Protein AF-A0A3R9V402-F1 (afdb_monomer)

Radius of gyration: 30.88 Å; Cα contacts (8 Å, |Δi|>4): 65; chains: 1; bounding box: 54×24×88 Å

Secondary structure (DSSP, 8-state):
-----HHHHHHHHHHHHHHHHHTT-SSHHHHHHHHHHHHHHHHHHHHHHHHHHHHHHHHHHHHHHHHHHHHHHHHHHHHHHHHHHHHHHHTT-HHHHHHHHHHHHHHHHHHHHHHHH-

Mean predicted aligned error: 9.13 Å

pLDDT: mean 87.05, std 14.96, range [40.81, 98.56]

Foldseek 3Di:
DPPQPPVNVVVVVVVVVLVVVCVVDPDSVVVVVVVVVVVVVVVVVVVVVVVVVVVVVVVLVVLLVVLQVLLVVLQVLLVVLQVVLVVCVVVVNNVSSVVSNVSSVVSNVRSVVSVVSD

Solvent-accessible surface area (backbone atoms only — not comparable to full-atom values): 6096 Å² total; per-residue (Å²): 134,81,84,72,47,73,65,58,51,53,55,53,57,47,55,64,51,47,58,65,49,45,81,71,42,94,54,46,66,64,49,50,56,48,50,53,52,53,50,52,52,54,48,51,56,50,51,51,55,49,51,53,51,52,52,53,48,54,50,52,54,48,52,29,52,51,21,51,51,47,17,52,51,24,43,50,51,14,52,52,28,39,54,49,15,54,52,30,42,76,68,68,38,51,73,62,13,54,52,26,42,52,50,15,52,53,24,43,54,49,14,58,47,24,63,70,71,73

Sequence (118 aa):
MSKQTVLGRVTQLAKANINALLDQAEDPQKMLDQLIRDYANNIADAEEAVAATIGNLRLMEQDHQEDVEAAKEWGGKALAASRKADGLRSGGQTAEADRFDNLAKVALGRQLQSEKEA

Nearest PDB structures (foldseek):
  9eon-assembly1_A  TM=4.200E-01  e=2.345E-02  Synechocystis sp. PCC 6803
  9eom-assembly1_A-2  TM=4.246E-01  e=5.109E-02  Synechocystis sp. PCC 6803
  9eom-assembly1_A-4  TM=4.246E-01  e=5.109E-02  Synechocystis sp. PCC 6803
  9eom-assembly1_A-6  TM=4.246E-01  e=5.109E-02  Synechocystis sp. PCC 6803
  9eom-assembly1_A-8  TM=4.246E-01  e=5.109E-02  Synechocystis sp. PCC 6803

Structure (mmCIF, N/CA/C/O backbone):
data_AF-A0A3R9V402-F1
#
_entry.id   AF-A0A3R9V402-F1
#
loop_
_atom_site.group_PDB
_atom_site.id
_atom_site.type_symbol
_atom_site.label_atom_id
_atom_site.label_alt_id
_atom_site.label_comp_id
_atom_site.label_asym_id
_atom_site.label_entity_id
_atom_site.label_seq_id
_atom_site.pdbx_PDB_ins_code
_atom_site.Cartn_x
_atom_site.Cartn_y
_atom_site.Cartn_z
_atom_site.occupancy
_atom_site.B_iso_or_equiv
_atom_site.auth_seq_id
_atom_site.auth_comp_id
_atom_site.auth_asym_id
_atom_site.auth_atom_id
_atom_site.pdbx_PDB_model_num
ATOM 1 N N . MET A 1 1 ? -29.035 -17.386 12.328 1.00 40.81 1 MET A N 1
ATOM 2 C CA . MET A 1 1 ? -27.851 -17.164 13.187 1.00 40.81 1 MET A CA 1
ATOM 3 C C . MET A 1 1 ? -27.320 -15.765 12.906 1.00 40.81 1 MET A C 1
ATOM 5 O O . MET A 1 1 ? -26.547 -15.586 11.973 1.00 40.81 1 MET A O 1
ATOM 9 N N . SER A 1 2 ? -27.830 -14.748 13.605 1.00 44.06 2 SER A N 1
ATOM 10 C CA . SER A 1 2 ? -27.383 -13.361 13.425 1.00 44.06 2 SER A CA 1
ATOM 11 C C . SER A 1 2 ? -25.908 -13.254 13.804 1.00 44.06 2 SER A C 1
ATOM 13 O O . SER A 1 2 ? -25.534 -13.655 14.906 1.00 44.06 2 SER A O 1
ATOM 15 N N . LYS A 1 3 ? -25.067 -12.744 12.897 1.00 43.94 3 LYS A N 1
ATOM 16 C CA . LYS A 1 3 ? -23.656 -12.458 13.179 1.00 43.94 3 LYS A CA 1
ATOM 17 C C . LYS A 1 3 ? -23.600 -11.388 14.267 1.00 43.94 3 LYS A C 1
ATOM 19 O O . LYS A 1 3 ? -23.783 -10.207 13.998 1.00 43.94 3 LYS A O 1
ATOM 24 N N . GLN A 1 4 ? -23.431 -11.826 15.505 1.00 48.94 4 GLN A N 1
ATOM 25 C CA . GLN A 1 4 ? -23.337 -10.945 16.653 1.00 48.94 4 GLN A CA 1
ATOM 26 C C . GLN A 1 4 ? -22.020 -10.175 16.545 1.00 48.94 4 GLN A C 1
ATOM 28 O O . GLN A 1 4 ? -20.942 -10.776 16.508 1.00 48.94 4 GLN A O 1
ATOM 33 N N . THR A 1 5 ? -22.117 -8.854 16.416 1.00 66.56 5 THR A N 1
ATOM 34 C CA . THR A 1 5 ? -20.958 -7.961 16.346 1.00 66.56 5 THR A CA 1
ATOM 35 C C . THR A 1 5 ? -20.119 -8.101 17.620 1.00 66.56 5 THR A C 1
ATOM 37 O O . THR A 1 5 ? -20.621 -8.527 18.664 1.00 66.56 5 THR A O 1
ATOM 40 N N . VAL A 1 6 ? -18.826 -7.767 17.554 1.00 60.06 6 VAL A N 1
ATOM 41 C CA . VAL A 1 6 ? -17.935 -7.789 18.732 1.00 60.06 6 VAL A CA 1
ATOM 42 C C . VAL A 1 6 ? -18.541 -6.956 19.867 1.00 60.06 6 VAL A C 1
ATOM 44 O O . VAL A 1 6 ? -18.641 -7.447 20.988 1.00 60.06 6 VAL A O 1
ATOM 47 N N . LEU A 1 7 ? -19.085 -5.785 19.524 1.00 61.28 7 LEU A N 1
ATOM 48 C CA . LEU A 1 7 ? -19.904 -4.941 20.396 1.00 61.28 7 LEU A CA 1
ATOM 49 C C . LEU A 1 7 ? -21.056 -5.721 21.044 1.00 61.28 7 LEU A C 1
ATOM 51 O O . LEU A 1 7 ? -21.139 -5.787 22.265 1.00 61.28 7 LEU A O 1
ATOM 55 N N . GLY A 1 8 ? -21.879 -6.417 20.253 1.00 64.56 8 GLY A N 1
ATOM 56 C CA . GLY A 1 8 ? -23.010 -7.193 20.765 1.00 64.56 8 GLY A CA 1
ATOM 57 C C . GLY A 1 8 ? -22.629 -8.334 21.716 1.00 64.56 8 GLY A C 1
ATOM 58 O O . GLY A 1 8 ? -23.434 -8.702 22.571 1.00 64.56 8 GLY A O 1
ATOM 59 N N . ARG A 1 9 ? -21.423 -8.906 21.601 1.00 63.34 9 ARG A N 1
ATOM 60 C CA . ARG A 1 9 ? -20.923 -9.919 22.551 1.00 63.34 9 ARG A CA 1
ATOM 61 C C . ARG A 1 9 ? -20.402 -9.289 23.840 1.00 63.34 9 ARG A C 1
ATOM 63 O O . ARG A 1 9 ? -20.690 -9.809 24.915 1.00 63.34 9 ARG A O 1
ATOM 70 N N . VAL A 1 10 ? -19.707 -8.155 23.744 1.00 61.09 10 VAL A N 1
ATOM 71 C CA . VAL A 1 10 ? -19.243 -7.385 24.911 1.00 61.09 10 VAL A CA 1
ATOM 72 C C . VAL A 1 10 ? -20.434 -6.911 25.748 1.00 61.09 10 VAL A C 1
ATOM 74 O O . VAL A 1 10 ? -20.448 -7.113 26.959 1.00 61.09 10 VAL A O 1
ATOM 77 N N . THR A 1 11 ? -21.491 -6.396 25.114 1.00 64.94 11 THR A N 1
ATOM 78 C CA . THR A 1 11 ? -22.711 -5.958 25.813 1.00 64.94 11 THR A CA 1
ATOM 79 C C . THR A 1 11 ? -23.454 -7.114 26.496 1.00 64.94 11 THR A C 1
ATOM 81 O O . THR A 1 11 ? -24.045 -6.935 27.561 1.00 64.94 11 THR A O 1
ATOM 84 N N . GLN A 1 12 ? -23.435 -8.318 25.914 1.00 64.50 12 GLN A N 1
ATOM 85 C CA . GLN A 1 12 ? -24.096 -9.482 26.511 1.00 64.50 12 GLN A CA 1
ATOM 86 C C . GLN A 1 12 ? -23.323 -10.038 27.717 1.00 64.50 12 GLN A C 1
ATOM 88 O O . GLN A 1 12 ? -23.945 -10.400 28.715 1.00 64.50 12 GLN A O 1
ATOM 93 N N . LEU A 1 13 ? -21.986 -10.049 27.655 1.00 60.69 13 LEU A N 1
ATOM 94 C CA . LEU A 1 13 ? -21.130 -10.401 28.793 1.00 60.69 13 LEU A CA 1
ATOM 95 C C . LEU A 1 13 ? -21.251 -9.372 29.928 1.00 60.69 13 LEU A C 1
ATOM 9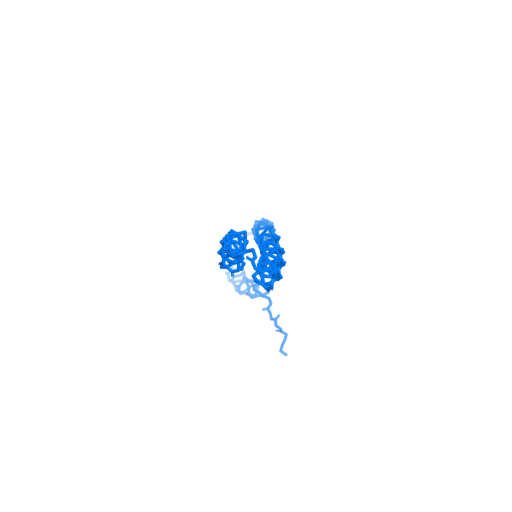7 O O . LEU A 1 13 ? -21.349 -9.754 31.092 1.00 60.69 13 LEU A O 1
ATOM 101 N N . ALA A 1 14 ? -21.338 -8.082 29.589 1.00 64.75 14 ALA A N 1
ATOM 102 C CA . ALA A 1 14 ? -21.599 -7.009 30.546 1.00 64.75 14 ALA A CA 1
ATOM 103 C C . ALA A 1 14 ? -22.910 -7.231 31.319 1.00 64.75 14 ALA A C 1
ATOM 105 O O . ALA A 1 14 ? -22.909 -7.215 32.546 1.00 64.75 14 ALA A O 1
ATOM 106 N N . LYS A 1 15 ? -24.020 -7.530 30.626 1.00 64.25 15 LYS A N 1
ATOM 107 C CA . LYS A 1 15 ? -25.329 -7.780 31.262 1.00 64.25 15 LYS A CA 1
ATOM 108 C C . LYS A 1 15 ? -25.315 -8.898 32.310 1.00 64.25 15 LYS A C 1
ATOM 110 O O . LYS A 1 15 ? -25.977 -8.762 33.334 1.00 64.25 15 LYS A O 1
ATOM 115 N N . ALA A 1 16 ? -24.589 -9.989 32.062 1.00 61.91 16 ALA A N 1
ATOM 116 C CA . ALA A 1 16 ? -24.518 -11.110 33.001 1.00 61.91 16 ALA A CA 1
ATOM 117 C C . ALA A 1 16 ? -23.805 -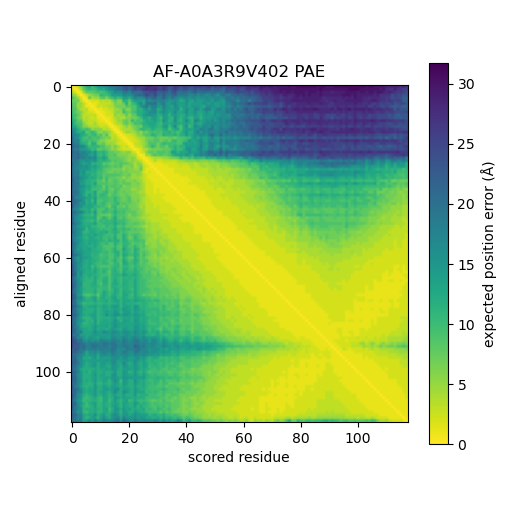10.727 34.313 1.00 61.91 16 ALA A C 1
ATOM 119 O O . ALA A 1 16 ? -24.245 -11.136 35.384 1.00 61.91 16 ALA A O 1
ATOM 120 N N . ASN A 1 17 ? -22.766 -9.886 34.237 1.00 63.53 17 ASN A N 1
ATOM 121 C CA . ASN A 1 17 ? -22.063 -9.368 35.415 1.00 63.53 17 ASN A CA 1
ATOM 122 C C . ASN A 1 17 ? -22.844 -8.263 36.143 1.00 63.53 17 ASN A C 1
ATOM 124 O O . ASN A 1 17 ? -22.757 -8.165 37.364 1.00 63.53 17 ASN A O 1
ATOM 128 N N . ILE A 1 18 ? -23.634 -7.456 35.424 1.00 64.06 18 ILE A N 1
ATOM 129 C CA . ILE A 1 18 ? -24.432 -6.371 36.020 1.00 64.06 18 ILE A CA 1
ATOM 130 C C . ILE A 1 18 ? -25.455 -6.911 37.019 1.00 64.06 18 ILE A C 1
ATOM 132 O O . ILE A 1 18 ? -25.606 -6.320 38.081 1.00 64.06 18 ILE A O 1
ATOM 136 N N . ASN A 1 19 ? -26.111 -8.040 36.732 1.00 65.50 19 ASN A N 1
ATOM 137 C CA . ASN A 1 19 ? -27.088 -8.627 37.658 1.00 65.50 19 ASN A CA 1
ATOM 138 C C . ASN A 1 19 ? -26.447 -9.039 38.996 1.00 65.50 19 ASN A C 1
ATOM 140 O O . ASN A 1 19 ? -26.997 -8.738 40.046 1.00 65.50 19 ASN A O 1
ATOM 144 N N . ALA A 1 20 ? -25.254 -9.645 38.966 1.00 68.38 20 ALA A N 1
ATOM 145 C CA . ALA A 1 20 ? -24.532 -10.038 40.180 1.00 68.38 20 ALA A CA 1
ATOM 146 C C . ALA A 1 20 ? -24.005 -8.833 40.984 1.00 68.38 20 ALA A C 1
ATOM 148 O O . ALA A 1 20 ? -23.918 -8.898 42.208 1.00 68.38 20 ALA A O 1
ATOM 149 N N . LEU A 1 21 ? -23.663 -7.731 40.304 1.00 63.56 21 LEU A N 1
ATOM 150 C CA . LEU A 1 21 ? -23.274 -6.470 40.943 1.00 63.56 21 LEU A CA 1
ATOM 151 C C . LEU A 1 21 ? -24.481 -5.709 41.514 1.00 63.56 21 LEU A C 1
ATOM 153 O O . LEU A 1 21 ? -24.339 -5.028 42.527 1.00 63.56 21 LEU A O 1
ATOM 157 N N . LEU A 1 22 ? -25.661 -5.830 40.894 1.00 63.41 22 LEU A N 1
ATOM 158 C CA . LEU A 1 22 ? -26.901 -5.195 41.352 1.00 63.41 22 LEU A CA 1
ATOM 159 C C . LEU A 1 22 ? -27.326 -5.712 42.732 1.00 63.41 22 LEU A C 1
ATOM 161 O O . LEU A 1 22 ? -27.721 -4.920 43.580 1.00 63.41 22 LEU A O 1
ATOM 165 N N . ASP A 1 23 ? -27.187 -7.021 42.958 1.00 66.19 23 ASP A N 1
ATOM 166 C CA . ASP A 1 23 ? -27.553 -7.686 44.215 1.00 66.19 23 ASP A CA 1
ATOM 167 C C . ASP A 1 23 ? -26.669 -7.262 45.410 1.00 66.19 23 ASP A C 1
ATOM 169 O O . ASP A 1 23 ? -27.035 -7.491 46.562 1.00 66.19 23 ASP A O 1
ATOM 173 N N . GLN A 1 24 ? -25.508 -6.643 45.153 1.00 66.69 24 GLN A N 1
ATOM 174 C CA . GLN A 1 24 ? -24.548 -6.179 46.169 1.00 66.69 24 GLN A CA 1
ATOM 175 C C . GLN A 1 24 ? -24.451 -4.649 46.282 1.00 66.69 24 GLN A C 1
ATOM 177 O O . GLN A 1 24 ? -23.754 -4.148 47.167 1.00 66.69 24 GLN A O 1
ATOM 182 N N . ALA A 1 25 ? -25.109 -3.895 45.399 1.00 69.19 25 ALA A N 1
ATOM 183 C CA . ALA A 1 25 ? -25.014 -2.441 45.366 1.00 69.19 25 ALA A CA 1
ATOM 184 C C . ALA A 1 25 ? -25.996 -1.781 46.348 1.00 69.19 25 ALA A C 1
ATOM 186 O O . ALA A 1 25 ? -27.187 -2.077 46.349 1.00 69.19 25 ALA A O 1
ATOM 187 N N . GLU A 1 26 ? -25.502 -0.828 47.141 1.00 75.38 26 GLU A N 1
ATOM 188 C CA . GLU A 1 26 ? -26.309 -0.065 48.109 1.00 75.38 26 GLU A CA 1
ATOM 189 C C . GLU A 1 26 ? -27.276 0.927 47.425 1.00 75.38 26 GLU A C 1
ATOM 191 O O . GLU A 1 26 ? -28.375 1.165 47.918 1.00 75.38 26 GLU A O 1
ATOM 196 N N . ASP A 1 27 ? -26.902 1.447 46.247 1.00 84.31 27 ASP A N 1
ATOM 197 C CA . ASP A 1 27 ? -27.772 2.225 45.351 1.00 84.31 27 ASP A CA 1
ATOM 198 C C . ASP A 1 27 ? -27.605 1.734 43.894 1.00 84.31 27 ASP A C 1
ATOM 200 O O . ASP A 1 27 ? -26.694 2.169 43.173 1.00 84.31 27 ASP A O 1
ATOM 204 N N . PRO A 1 28 ? -28.459 0.800 43.440 1.00 80.38 28 PRO A N 1
ATOM 205 C CA . PRO A 1 28 ? -28.334 0.190 42.122 1.00 80.38 28 PRO A CA 1
ATOM 206 C C . PRO A 1 28 ? -28.647 1.158 40.974 1.00 80.38 28 PRO A C 1
ATOM 208 O O . PRO A 1 28 ? -28.100 0.988 39.885 1.00 80.38 28 PRO A O 1
ATOM 211 N N . GLN A 1 29 ? -29.473 2.190 41.187 1.00 82.06 29 GLN A N 1
ATOM 212 C CA . GLN A 1 29 ? -29.771 3.174 40.138 1.00 82.06 29 GLN A CA 1
ATOM 213 C C . GLN A 1 29 ? -28.537 4.019 39.833 1.00 82.06 29 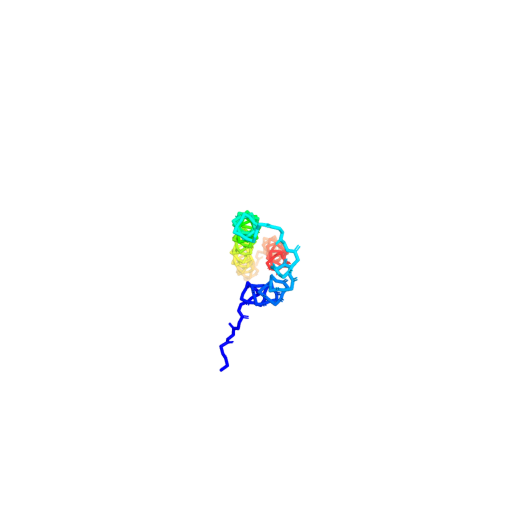GLN A C 1
ATOM 215 O O . GLN A 1 29 ? -28.130 4.130 38.677 1.00 82.06 29 GLN A O 1
ATOM 220 N N . LYS A 1 30 ? -27.878 4.537 40.874 1.00 83.75 30 LYS A N 1
ATOM 221 C CA . LYS A 1 30 ? -26.652 5.325 40.717 1.00 83.75 30 LYS A CA 1
ATOM 222 C C . LYS A 1 30 ? -25.520 4.518 40.077 1.00 83.75 30 LYS A C 1
ATOM 224 O O . LYS A 1 30 ? -24.750 5.057 39.280 1.00 83.75 30 LYS A O 1
ATOM 229 N N . MET A 1 31 ? -25.423 3.233 40.415 1.00 82.44 31 MET A N 1
ATOM 230 C CA . MET A 1 31 ? -24.448 2.315 39.827 1.00 82.44 31 MET A CA 1
ATOM 231 C C . MET A 1 31 ? -24.717 2.089 38.331 1.00 82.44 31 MET A C 1
ATOM 233 O O . MET A 1 31 ? -23.799 2.224 37.523 1.00 82.44 31 MET A O 1
ATOM 237 N N . LEU A 1 32 ? -25.973 1.840 37.937 1.00 81.62 32 LEU A N 1
ATOM 238 C CA . LEU A 1 32 ? -26.356 1.707 36.527 1.00 81.62 32 LEU A CA 1
ATOM 239 C C . LEU A 1 32 ? -26.099 2.990 35.731 1.00 81.62 32 LEU A C 1
ATOM 241 O O . LEU A 1 32 ? -25.563 2.917 34.627 1.00 81.62 32 LEU A O 1
ATOM 245 N N . ASP A 1 33 ? -26.413 4.156 36.295 1.00 85.25 33 ASP A N 1
ATOM 246 C CA . ASP A 1 33 ? -26.118 5.443 35.661 1.00 85.25 33 ASP A CA 1
ATOM 247 C C . ASP A 1 33 ? -24.614 5.627 35.426 1.00 85.25 33 ASP A C 1
ATOM 249 O O . ASP A 1 33 ? -24.205 6.172 34.398 1.00 85.25 33 ASP A O 1
ATOM 253 N N . GLN A 1 34 ? -23.777 5.168 36.364 1.00 82.25 34 GLN A N 1
ATOM 254 C CA . GLN A 1 34 ? -22.328 5.209 36.194 1.00 82.25 34 GLN A CA 1
ATOM 255 C C . GLN A 1 34 ? -21.857 4.242 35.110 1.00 82.25 34 GLN A C 1
ATOM 257 O O . GLN A 1 34 ? -21.108 4.654 34.231 1.00 82.25 34 GLN A O 1
ATOM 262 N N . LEU A 1 35 ? -22.355 3.004 35.102 1.00 80.38 35 LEU A N 1
ATOM 263 C CA . LEU A 1 35 ? -22.029 2.036 34.055 1.00 80.38 35 LEU A CA 1
ATOM 264 C C . LEU A 1 35 ? -22.427 2.533 32.665 1.00 80.38 35 LEU A C 1
ATOM 266 O O . LEU A 1 35 ? -21.675 2.350 31.714 1.00 80.38 35 LEU A O 1
ATOM 270 N N . ILE A 1 36 ? -23.594 3.168 32.530 1.00 83.50 36 ILE A N 1
ATOM 271 C CA . ILE A 1 36 ? -24.035 3.747 31.257 1.00 83.50 36 ILE A CA 1
ATOM 272 C C . ILE A 1 36 ? -23.047 4.821 30.791 1.00 83.50 36 ILE A C 1
ATOM 274 O O . ILE A 1 36 ? -22.675 4.821 29.618 1.00 83.50 36 I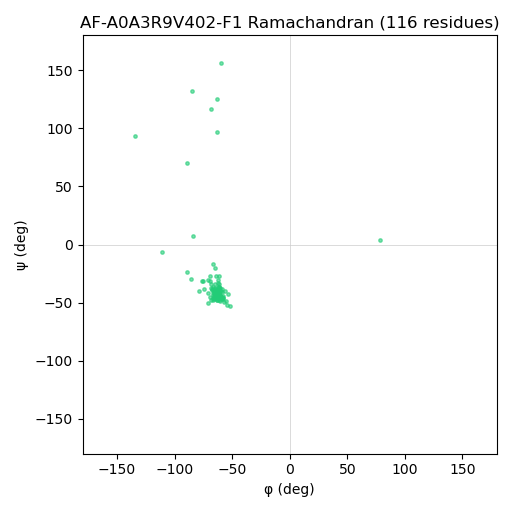LE A O 1
ATOM 278 N N . ARG A 1 37 ? -22.588 5.701 31.691 1.00 84.81 37 ARG A N 1
ATOM 279 C CA . ARG A 1 37 ? -21.565 6.711 31.369 1.00 84.81 37 ARG A CA 1
ATOM 280 C C . ARG A 1 37 ? -20.236 6.071 30.972 1.00 84.81 37 ARG A C 1
ATOM 282 O O . ARG A 1 37 ? -19.668 6.454 29.954 1.00 84.81 37 ARG A O 1
ATOM 289 N N . ASP A 1 38 ? -19.773 5.077 31.723 1.00 81.81 38 ASP A N 1
ATOM 290 C CA . ASP A 1 38 ? -18.507 4.396 31.445 1.00 81.81 38 ASP A CA 1
ATOM 291 C C . ASP A 1 38 ? -18.562 3.651 30.102 1.00 81.81 38 ASP A C 1
ATOM 293 O O . ASP A 1 38 ? -17.624 3.718 29.310 1.00 81.81 38 ASP A O 1
ATOM 297 N N . TYR A 1 39 ? -19.682 2.990 29.789 1.00 82.94 39 TYR A N 1
ATOM 298 C CA . TYR A 1 39 ? -19.881 2.362 28.483 1.00 82.94 39 TYR A CA 1
ATOM 299 C C . TYR A 1 39 ? -19.990 3.380 27.352 1.00 82.94 39 TYR A C 1
ATOM 301 O O . TYR A 1 39 ? -19.447 3.119 26.283 1.00 82.94 39 TYR A O 1
ATOM 309 N N . ALA A 1 40 ? -20.647 4.522 27.565 1.00 84.75 40 ALA A N 1
ATOM 310 C CA . ALA A 1 40 ? -20.700 5.585 26.565 1.00 84.75 40 ALA A CA 1
ATOM 311 C C . ALA A 1 40 ? -19.296 6.122 26.241 1.00 84.75 40 ALA A C 1
ATOM 313 O O . ALA A 1 40 ? -18.961 6.255 25.067 1.00 84.75 40 ALA A O 1
ATOM 314 N N . ASN A 1 41 ? -18.456 6.337 27.259 1.00 87.00 41 ASN A N 1
ATOM 315 C CA . ASN A 1 41 ? -17.061 6.747 27.071 1.00 87.00 41 ASN A CA 1
ATOM 316 C C . ASN A 1 41 ? -16.251 5.672 26.329 1.00 87.00 41 ASN A C 1
ATOM 318 O O . ASN A 1 41 ? -15.618 5.967 25.324 1.00 87.00 41 ASN A O 1
ATOM 322 N N . ASN A 1 42 ? -16.353 4.404 26.744 1.00 81.94 42 ASN A N 1
ATOM 323 C CA . ASN A 1 42 ? -15.662 3.300 26.069 1.00 81.94 42 ASN A CA 1
ATOM 324 C C . ASN A 1 42 ? -16.101 3.129 24.603 1.00 81.94 42 ASN A C 1
ATOM 326 O O . ASN A 1 42 ? -15.305 2.711 23.764 1.00 81.94 42 ASN A O 1
ATOM 330 N N . ILE A 1 43 ? -17.374 3.402 24.291 1.00 85.75 43 ILE A N 1
ATOM 331 C CA . ILE A 1 43 ? -17.872 3.399 22.911 1.00 85.75 43 ILE A CA 1
ATOM 332 C C . ILE A 1 43 ? -17.224 4.535 22.119 1.00 85.75 43 ILE A C 1
ATOM 334 O O . ILE A 1 43 ? -16.740 4.272 21.023 1.00 85.75 43 ILE A O 1
ATOM 338 N N . ALA A 1 44 ? -17.165 5.749 22.670 1.00 90.75 44 ALA A N 1
ATOM 339 C CA . ALA A 1 44 ? -16.522 6.884 22.011 1.00 90.75 44 ALA A CA 1
ATOM 340 C C . ALA A 1 44 ? -15.034 6.607 21.716 1.00 90.75 44 ALA A C 1
ATOM 342 O O . ALA A 1 44 ? -14.590 6.799 20.585 1.00 90.75 44 ALA A O 1
ATOM 343 N N . ASP A 1 45 ? -14.299 6.051 22.682 1.00 86.56 45 ASP A N 1
ATOM 344 C CA . ASP A 1 45 ? -12.890 5.674 22.506 1.00 86.56 45 ASP A CA 1
ATOM 345 C C . ASP A 1 45 ? -12.719 4.604 21.409 1.00 86.56 45 ASP A C 1
ATOM 34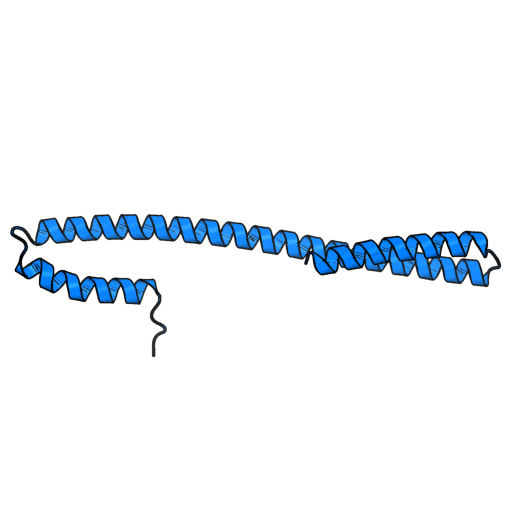7 O O . ASP A 1 4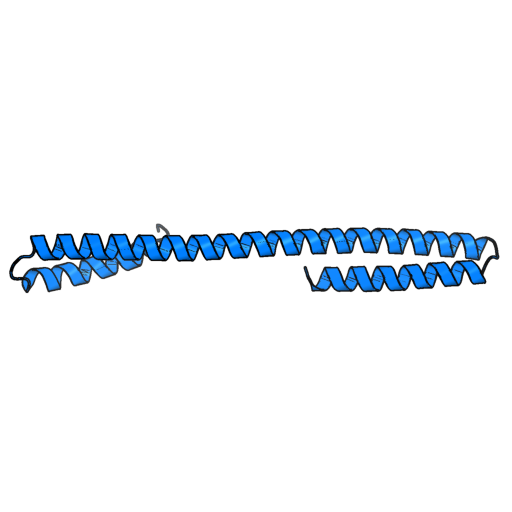5 ? -11.800 4.654 20.585 1.00 86.56 45 ASP A O 1
ATOM 351 N N . ALA A 1 46 ? -13.625 3.620 21.366 1.00 86.75 46 ALA A N 1
ATOM 352 C CA . ALA A 1 46 ? -13.613 2.587 20.335 1.00 86.75 46 ALA A CA 1
ATOM 353 C C . ALA A 1 46 ? -13.944 3.151 18.943 1.00 86.75 46 ALA A C 1
ATOM 355 O O . ALA A 1 46 ? -13.334 2.734 17.957 1.00 86.75 46 ALA A O 1
ATOM 356 N N . GLU A 1 47 ? -14.889 4.089 18.847 1.00 91.12 47 GLU A N 1
ATOM 357 C CA . GLU A 1 47 ? -15.227 4.783 17.601 1.00 91.12 47 GLU A CA 1
ATOM 358 C C . GLU A 1 47 ? -14.042 5.599 17.074 1.00 91.12 47 GLU A C 1
ATOM 360 O O . GLU A 1 47 ? -13.744 5.528 15.880 1.00 91.12 47 GLU A O 1
ATOM 365 N N . GLU A 1 48 ? -13.311 6.294 17.949 1.00 94.12 48 GLU A N 1
ATOM 366 C CA . GLU A 1 48 ? -12.095 7.026 17.584 1.00 94.12 48 GLU A CA 1
ATOM 367 C C . GLU A 1 48 ? -11.003 6.084 17.049 1.00 94.12 48 GLU A C 1
ATOM 369 O O . GLU A 1 48 ? -10.436 6.323 15.978 1.00 94.12 48 GLU A O 1
ATOM 374 N N . ALA A 1 49 ? -10.758 4.960 17.730 1.00 92.50 49 ALA A N 1
ATOM 375 C CA . ALA A 1 49 ? -9.784 3.963 17.284 1.00 92.50 49 ALA A CA 1
ATOM 376 C C . ALA A 1 49 ? -10.152 3.345 15.920 1.00 92.50 49 ALA A C 1
ATOM 378 O O . ALA A 1 49 ? -9.286 3.129 15.061 1.00 92.50 49 ALA A O 1
ATOM 379 N N . VAL A 1 50 ? -11.444 3.079 15.689 1.00 93.69 50 VAL A N 1
ATOM 380 C CA . VAL A 1 50 ? -11.948 2.603 14.392 1.00 93.69 50 VAL A CA 1
ATOM 381 C C . VAL A 1 50 ? -11.777 3.678 13.319 1.00 93.69 50 VAL A C 1
ATOM 383 O O . VAL A 1 50 ? -11.296 3.361 12.232 1.00 93.69 50 VAL A O 1
ATOM 386 N N . ALA A 1 51 ? -12.102 4.939 13.611 1.00 95.00 51 ALA A N 1
ATOM 387 C CA . ALA A 1 51 ? -11.932 6.048 12.675 1.00 95.00 51 ALA A CA 1
ATOM 388 C C . ALA A 1 51 ? -10.463 6.231 12.261 1.00 95.00 51 ALA A C 1
ATOM 390 O O . ALA A 1 51 ? -10.178 6.359 11.070 1.00 95.00 51 ALA A O 1
ATOM 391 N N . ALA A 1 52 ? -9.526 6.157 13.212 1.00 95.50 52 ALA A N 1
ATOM 392 C CA . ALA A 1 52 ? -8.092 6.199 12.929 1.00 95.50 52 ALA A CA 1
ATOM 393 C C . ALA A 1 52 ? -7.648 5.028 12.034 1.00 95.50 52 ALA A C 1
ATOM 395 O O . ALA A 1 52 ? -6.916 5.220 11.064 1.00 95.50 52 ALA A O 1
ATOM 396 N N . THR A 1 53 ? -8.144 3.818 12.311 1.00 95.31 53 THR A N 1
ATOM 397 C CA . THR A 1 53 ? -7.837 2.624 11.506 1.00 95.31 53 THR A CA 1
ATOM 398 C C . THR A 1 53 ? -8.365 2.753 10.075 1.00 95.31 53 THR A C 1
ATOM 400 O O . THR A 1 53 ? -7.649 2.435 9.129 1.00 95.31 53 THR A O 1
ATOM 403 N N . ILE A 1 54 ? -9.590 3.260 9.901 1.00 95.94 54 ILE A N 1
ATOM 404 C CA . ILE A 1 54 ? -10.175 3.535 8.581 1.00 95.94 54 ILE A CA 1
ATOM 405 C C . ILE A 1 54 ? -9.369 4.610 7.843 1.00 95.94 54 ILE A C 1
ATOM 407 O O . ILE A 1 54 ? -9.115 4.468 6.650 1.00 95.94 54 ILE A O 1
ATOM 411 N N . GLY A 1 55 ? -8.948 5.669 8.539 1.00 97.25 55 GLY A N 1
ATOM 412 C CA . GLY A 1 55 ? -8.103 6.717 7.965 1.00 97.25 55 GLY A CA 1
ATOM 413 C C . GLY A 1 55 ? -6.781 6.166 7.430 1.00 97.25 55 GLY A C 1
ATOM 414 O O . GLY A 1 55 ? -6.425 6.436 6.285 1.00 97.25 55 GLY A O 1
ATOM 415 N N . ASN A 1 56 ? -6.103 5.332 8.222 1.00 96.94 56 ASN A N 1
ATOM 416 C CA . ASN A 1 56 ? -4.863 4.673 7.813 1.00 96.94 56 ASN A CA 1
ATOM 417 C C . ASN A 1 56 ? -5.076 3.728 6.625 1.00 96.94 56 ASN A C 1
ATOM 419 O O . ASN A 1 56 ? -4.277 3.741 5.694 1.00 96.94 56 ASN A O 1
ATOM 423 N N . LEU A 1 57 ? -6.163 2.946 6.627 1.00 97.81 57 LEU A N 1
ATOM 424 C CA . LEU A 1 57 ? -6.506 2.074 5.501 1.00 97.81 57 LEU A CA 1
ATOM 425 C C . LEU A 1 57 ? -6.702 2.882 4.216 1.00 97.81 57 LEU A C 1
ATOM 427 O O . LEU A 1 57 ? -6.151 2.520 3.186 1.00 97.81 57 LEU A O 1
ATOM 431 N N . ARG A 1 58 ? -7.432 4.000 4.280 1.00 97.88 58 ARG A N 1
ATOM 432 C CA . ARG A 1 58 ? -7.667 4.852 3.110 1.00 97.88 58 ARG A CA 1
ATOM 433 C C . ARG A 1 58 ? -6.373 5.444 2.548 1.00 97.88 58 ARG A C 1
ATOM 435 O O . ARG A 1 58 ? -6.264 5.585 1.335 1.00 97.88 58 ARG A O 1
ATOM 442 N N . LEU A 1 59 ? -5.420 5.800 3.412 1.00 97.75 59 LEU A N 1
ATOM 443 C CA . LEU A 1 59 ? -4.105 6.266 2.973 1.00 97.75 59 LEU A CA 1
ATOM 444 C C . LEU A 1 59 ? -3.335 5.137 2.274 1.00 97.75 59 LEU A C 1
ATOM 446 O O . LEU A 1 59 ? -2.865 5.334 1.165 1.00 97.75 59 LEU A O 1
ATOM 450 N N . MET A 1 60 ? -3.310 3.936 2.861 1.00 97.31 60 MET A N 1
ATOM 451 C CA . MET A 1 60 ? -2.678 2.761 2.245 1.00 97.31 60 MET A CA 1
ATOM 452 C C . MET A 1 60 ? -3.310 2.383 0.898 1.00 97.31 60 MET A C 1
ATOM 454 O O . MET A 1 60 ? -2.602 2.019 -0.033 1.00 97.31 60 MET A O 1
ATOM 458 N N . GLU A 1 61 ? -4.637 2.468 0.775 1.00 97.88 61 GLU A N 1
ATOM 459 C CA . GLU A 1 61 ? -5.340 2.235 -0.492 1.00 97.88 61 GLU A CA 1
ATOM 460 C C . GLU A 1 61 ? -4.973 3.283 -1.550 1.00 97.88 61 GLU A C 1
ATOM 462 O O . GLU A 1 61 ? -4.852 2.946 -2.727 1.00 97.88 61 GLU A O 1
ATOM 467 N N . GLN A 1 62 ? -4.791 4.545 -1.143 1.00 98.06 62 GLN A N 1
ATOM 468 C CA . GLN A 1 62 ? -4.329 5.599 -2.040 1.00 98.06 62 GLN A CA 1
ATOM 469 C C . GLN A 1 62 ? -2.883 5.351 -2.492 1.00 98.06 62 GLN A C 1
ATOM 471 O O . GLN A 1 62 ? -2.634 5.391 -3.693 1.00 98.06 62 GLN A O 1
ATOM 476 N N . ASP A 1 63 ? -1.971 5.046 -1.567 1.00 97.69 63 ASP A N 1
ATOM 477 C CA . ASP A 1 63 ? -0.568 4.744 -1.882 1.00 97.69 63 ASP A CA 1
ATOM 478 C C . ASP A 1 63 ? -0.478 3.554 -2.858 1.00 97.69 63 ASP A C 1
ATOM 480 O O . ASP A 1 63 ? 0.158 3.644 -3.907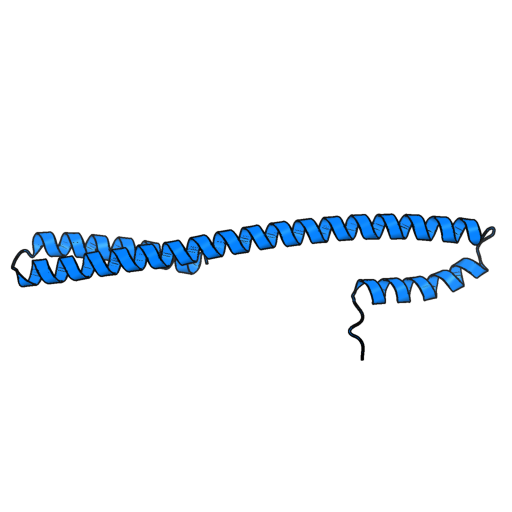 1.00 97.69 63 ASP A O 1
ATOM 484 N N . HIS A 1 64 ? -1.230 2.478 -2.592 1.00 98.19 64 HIS A N 1
ATOM 485 C CA . HIS A 1 64 ? -1.324 1.321 -3.487 1.00 98.19 64 HIS A CA 1
ATOM 486 C C . HIS A 1 64 ? -1.822 1.703 -4.890 1.00 98.19 64 HIS A C 1
ATOM 488 O O . HIS A 1 64 ? -1.287 1.248 -5.903 1.00 98.19 64 HIS A O 1
ATOM 494 N N . GLN A 1 65 ? -2.859 2.541 -4.972 1.00 98.25 65 GLN A N 1
ATOM 495 C CA . GLN A 1 65 ? -3.394 3.014 -6.248 1.00 98.25 65 GLN A CA 1
ATOM 496 C C . GLN A 1 65 ? -2.341 3.819 -7.029 1.00 98.25 65 GLN A C 1
ATOM 498 O O . GLN A 1 65 ? -2.206 3.629 -8.241 1.00 98.25 65 GLN A O 1
ATOM 503 N N . GLU A 1 66 ? -1.583 4.683 -6.349 1.00 98.12 66 GLU A N 1
ATOM 504 C CA . GLU A 1 66 ? -0.495 5.466 -6.943 1.00 98.12 66 GLU A CA 1
ATOM 505 C C . GLU A 1 66 ? 0.631 4.558 -7.472 1.00 98.12 66 GLU A C 1
ATOM 507 O O . GLU A 1 66 ? 1.085 4.745 -8.606 1.00 98.12 66 GLU A O 1
ATOM 512 N N . ASP A 1 67 ? 1.014 3.519 -6.728 1.00 98.06 67 ASP A N 1
ATOM 513 C CA . ASP A 1 67 ? 2.035 2.552 -7.148 1.00 98.06 67 ASP A CA 1
ATOM 514 C C . ASP A 1 67 ? 1.595 1.716 -8.359 1.00 98.06 67 ASP A C 1
ATOM 516 O O . ASP A 1 67 ? 2.362 1.523 -9.310 1.00 98.06 67 ASP A O 1
ATOM 520 N N . VAL A 1 68 ? 0.332 1.280 -8.397 1.00 98.31 68 VAL A N 1
ATOM 521 C CA . VAL A 1 68 ? -0.240 0.576 -9.558 1.00 98.31 68 VAL A CA 1
ATOM 522 C C . VAL A 1 68 ? -0.238 1.470 -10.805 1.00 98.31 68 VAL A C 1
ATOM 524 O O . VAL A 1 68 ? 0.089 1.018 -11.912 1.00 98.31 68 VAL A O 1
ATOM 527 N N . GLU A 1 69 ? -0.590 2.746 -10.655 1.00 98.44 69 GLU A N 1
ATOM 528 C CA . GLU A 1 69 ? -0.561 3.714 -11.753 1.00 98.44 69 GLU A CA 1
ATOM 529 C C . GLU A 1 69 ? 0.868 3.989 -12.232 1.00 98.44 69 GLU A C 1
ATOM 531 O O . GLU A 1 69 ? 1.124 3.966 -13.444 1.00 98.44 69 GLU A O 1
ATOM 536 N N . ALA A 1 70 ? 1.813 4.154 -11.305 1.00 98.06 70 ALA A N 1
ATOM 537 C CA . ALA A 1 70 ? 3.227 4.332 -11.605 1.00 98.06 70 ALA A CA 1
ATOM 538 C C . ALA A 1 70 ? 3.804 3.115 -12.344 1.00 98.06 70 ALA A C 1
ATOM 540 O O . ALA A 1 70 ? 4.468 3.277 -13.375 1.00 98.06 70 ALA A O 1
ATOM 541 N N . ALA A 1 71 ? 3.506 1.895 -11.888 1.00 98.50 71 ALA A N 1
ATOM 542 C CA . ALA A 1 71 ? 3.906 0.657 -12.553 1.00 98.50 71 ALA A CA 1
ATOM 543 C C . ALA A 1 71 ? 3.429 0.628 -14.012 1.00 98.50 71 ALA A C 1
ATOM 545 O O . ALA A 1 71 ? 4.215 0.397 -14.940 1.00 98.50 71 ALA A O 1
ATOM 546 N N . LYS A 1 72 ? 2.150 0.946 -14.238 1.00 98.38 72 LYS A N 1
ATOM 547 C CA . LYS A 1 72 ? 1.560 1.007 -15.579 1.00 98.38 72 LYS A CA 1
ATOM 548 C C . LYS A 1 72 ? 2.223 2.070 -16.456 1.00 98.38 72 LYS A C 1
ATOM 550 O O . LYS A 1 72 ? 2.496 1.811 -17.632 1.00 98.38 72 LYS A O 1
ATOM 555 N N . GLU A 1 73 ? 2.490 3.256 -15.913 1.00 98.56 73 GLU A N 1
ATOM 556 C CA . GLU A 1 73 ? 3.154 4.338 -16.641 1.00 98.56 73 GLU A CA 1
ATOM 557 C C . GLU A 1 73 ? 4.577 3.938 -17.059 1.00 98.56 73 GLU A C 1
ATOM 559 O O . GLU A 1 73 ? 4.960 4.093 -18.226 1.00 98.56 73 GLU A O 1
ATOM 564 N N . TRP A 1 74 ? 5.358 3.383 -16.130 1.00 98.38 74 TRP A N 1
ATOM 565 C CA . TRP A 1 74 ? 6.719 2.923 -16.397 1.00 98.38 74 TRP A CA 1
ATOM 566 C C . TRP A 1 74 ? 6.756 1.772 -17.400 1.00 98.38 74 TRP A C 1
ATOM 568 O O . TRP A 1 74 ? 7.584 1.805 -18.314 1.00 98.38 74 TRP A O 1
ATOM 578 N N . GLY A 1 75 ? 5.818 0.826 -17.319 1.00 98.31 75 GLY A N 1
ATOM 579 C CA . GLY A 1 75 ? 5.672 -0.235 -18.316 1.00 98.31 75 GLY A CA 1
ATOM 580 C C . GLY A 1 75 ? 5.339 0.303 -19.710 1.00 98.31 75 GLY A C 1
ATOM 581 O O . GLY A 1 75 ? 5.921 -0.126 -20.710 1.00 98.31 75 GLY A O 1
ATOM 582 N N . GLY A 1 76 ? 4.479 1.323 -19.796 1.00 98.38 76 GLY A N 1
ATOM 583 C CA . GLY A 1 76 ? 4.200 2.031 -21.047 1.00 98.38 76 GLY A CA 1
ATOM 584 C C . GLY A 1 76 ? 5.443 2.703 -21.642 1.00 98.38 76 GLY A C 1
ATOM 585 O O . GLY A 1 76 ? 5.719 2.559 -22.838 1.00 98.38 76 GLY A O 1
ATOM 586 N N . LYS A 1 77 ? 6.237 3.389 -20.808 1.00 98.38 77 LYS A N 1
ATOM 587 C CA . LYS A 1 77 ? 7.513 4.008 -21.214 1.00 98.38 77 LYS A CA 1
ATOM 588 C C . LYS A 1 77 ? 8.532 2.963 -21.673 1.00 98.38 77 LYS A C 1
ATOM 590 O O . LYS A 1 77 ? 9.187 3.173 -22.693 1.00 98.38 77 LYS A O 1
ATOM 595 N N . ALA A 1 78 ? 8.634 1.837 -20.969 1.00 98.44 78 ALA A N 1
ATOM 596 C CA . ALA A 1 78 ? 9.506 0.729 -21.343 1.00 98.44 78 ALA A CA 1
ATOM 597 C C . ALA A 1 78 ? 9.145 0.162 -22.720 1.00 98.44 78 ALA A C 1
ATOM 599 O O . ALA A 1 78 ? 10.013 0.032 -23.585 1.00 98.44 78 ALA A O 1
ATOM 600 N N . LEU A 1 79 ? 7.856 -0.103 -22.952 1.00 98.38 79 LEU A N 1
ATOM 601 C CA . LEU A 1 79 ? 7.361 -0.608 -24.229 1.00 98.38 79 LEU A CA 1
ATOM 602 C C . LEU A 1 79 ? 7.626 0.378 -25.374 1.00 98.38 79 LEU A C 1
ATOM 604 O O . LEU A 1 79 ? 8.057 -0.026 -26.454 1.00 98.38 79 LEU A O 1
ATOM 608 N N . ALA A 1 80 ? 7.386 1.672 -25.152 1.00 98.44 80 ALA A N 1
ATOM 609 C CA . ALA A 1 80 ? 7.650 2.704 -26.151 1.00 98.44 80 ALA A CA 1
ATOM 610 C C . ALA A 1 80 ? 9.147 2.808 -26.490 1.00 98.44 80 ALA A C 1
ATOM 612 O O . ALA A 1 80 ? 9.506 2.872 -27.668 1.00 98.44 80 ALA A O 1
ATOM 613 N N . ALA A 1 81 ? 10.018 2.781 -25.475 1.00 98.31 81 ALA A N 1
ATOM 614 C CA . ALA A 1 81 ? 11.467 2.811 -25.658 1.00 98.31 81 ALA A CA 1
ATOM 615 C C . ALA A 1 81 ? 11.973 1.568 -26.407 1.00 98.31 81 ALA A C 1
ATOM 617 O O . ALA A 1 81 ? 12.721 1.709 -27.371 1.00 98.31 81 ALA A O 1
ATOM 618 N N . SER A 1 82 ? 11.494 0.375 -26.043 1.00 98.25 82 SER A N 1
ATOM 619 C CA . SER A 1 82 ? 11.837 -0.882 -26.721 1.00 98.25 82 SER A CA 1
ATOM 620 C C . SER A 1 82 ? 11.410 -0.875 -28.194 1.00 98.25 82 SER A C 1
ATOM 622 O O . SER A 1 82 ? 12.233 -1.111 -29.075 1.00 98.25 82 SER A O 1
ATOM 624 N N . ARG A 1 83 ? 10.168 -0.472 -28.501 1.00 98.25 83 ARG A N 1
ATOM 625 C CA . ARG A 1 83 ? 9.705 -0.333 -29.896 1.00 98.25 83 ARG A CA 1
ATOM 626 C C . ARG A 1 83 ? 10.555 0.655 -30.696 1.00 98.25 83 ARG A C 1
ATOM 628 O O . ARG A 1 83 ? 10.812 0.440 -31.881 1.00 98.25 83 ARG A O 1
ATOM 635 N N . LYS A 1 84 ? 10.985 1.756 -30.068 1.00 98.12 84 LYS A N 1
ATOM 636 C CA . LYS A 1 84 ? 11.866 2.738 -30.710 1.00 98.12 84 LYS A CA 1
ATOM 637 C C . LYS A 1 84 ? 13.249 2.148 -30.993 1.00 98.12 84 LYS A C 1
ATOM 639 O O . LYS A 1 84 ? 13.766 2.382 -32.085 1.00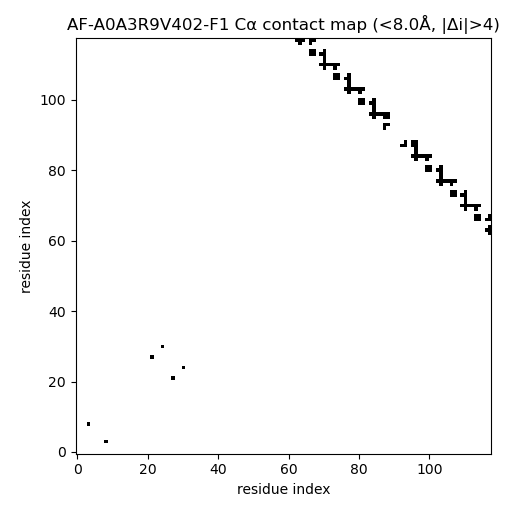 98.12 84 LYS A O 1
ATOM 644 N N . ALA A 1 85 ? 13.814 1.386 -30.057 1.00 98.19 85 ALA A N 1
ATOM 645 C CA . ALA A 1 85 ? 15.081 0.684 -30.244 1.00 98.19 85 ALA A CA 1
ATOM 646 C C . ALA A 1 85 ? 15.014 -0.296 -31.424 1.00 98.19 85 ALA A C 1
ATOM 648 O O . ALA A 1 85 ? 15.873 -0.251 -32.303 1.00 98.19 85 ALA A O 1
ATOM 649 N N . ASP A 1 86 ? 13.951 -1.100 -31.514 1.00 98.00 86 ASP A N 1
ATOM 650 C CA . ASP A 1 86 ? 13.760 -2.055 -32.613 1.00 98.00 86 ASP A CA 1
ATOM 651 C C . ASP A 1 86 ? 13.670 -1.367 -33.981 1.00 98.00 86 ASP A C 1
ATOM 653 O O . ASP A 1 86 ? 14.280 -1.817 -34.958 1.00 98.00 86 ASP A O 1
ATOM 657 N N . GLY A 1 87 ? 12.962 -0.235 -34.055 1.00 97.81 87 GLY A N 1
ATOM 658 C CA . GLY A 1 87 ? 12.891 0.575 -35.271 1.00 97.81 87 GLY A CA 1
ATOM 659 C C . GLY A 1 87 ? 14.251 1.150 -35.683 1.00 97.81 87 GLY A C 1
ATOM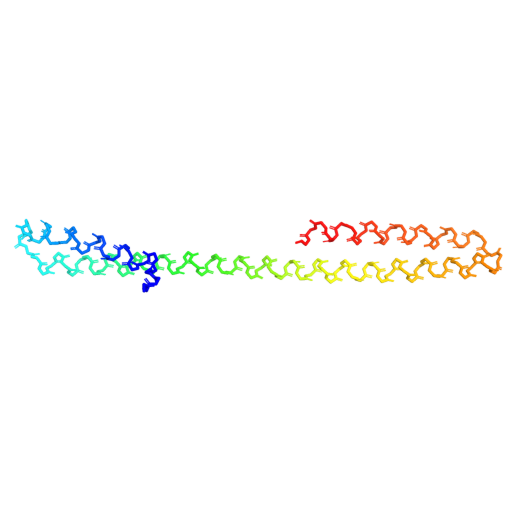 660 O O . GLY A 1 87 ? 14.614 1.097 -36.857 1.00 97.81 87 GLY A O 1
ATOM 661 N N . LEU A 1 88 ? 15.029 1.663 -34.723 1.00 97.88 88 LEU A N 1
ATOM 662 C CA . LEU A 1 88 ? 16.376 2.193 -34.973 1.00 97.88 88 LEU A CA 1
ATOM 663 C C . LEU A 1 88 ? 17.342 1.096 -35.432 1.00 97.88 88 LEU A C 1
ATOM 665 O O . LEU A 1 88 ? 18.072 1.290 -36.405 1.00 97.88 88 LEU A O 1
ATOM 669 N N . ARG A 1 89 ? 17.288 -0.077 -34.792 1.00 97.06 89 ARG A N 1
ATOM 670 C CA . ARG A 1 89 ? 18.093 -1.250 -35.148 1.00 97.06 89 ARG A CA 1
ATOM 671 C C . ARG A 1 89 ? 17.790 -1.725 -36.564 1.00 97.06 89 ARG A C 1
ATOM 673 O O . ARG A 1 89 ? 18.712 -1.949 -37.342 1.00 97.06 89 ARG A O 1
ATOM 680 N N . SER A 1 90 ? 16.508 -1.806 -36.915 1.00 96.50 90 SER A N 1
ATOM 681 C CA . SER A 1 90 ? 16.064 -2.166 -38.268 1.00 96.50 90 SER A CA 1
ATOM 682 C C . SER A 1 90 ? 16.524 -1.148 -39.320 1.00 96.50 90 SER A C 1
ATOM 684 O O . SER A 1 90 ? 16.794 -1.514 -40.459 1.00 96.50 90 SER A O 1
ATOM 686 N N . GLY A 1 91 ? 16.661 0.124 -38.932 1.00 95.94 91 GLY A N 1
ATOM 687 C CA . GLY A 1 91 ? 17.209 1.198 -39.764 1.00 95.94 91 GLY A CA 1
ATOM 688 C C . GLY A 1 91 ? 18.740 1.307 -39.765 1.00 95.94 91 GLY A C 1
ATOM 689 O O . GLY A 1 91 ? 19.258 2.291 -40.287 1.00 95.94 91 GLY A O 1
ATOM 690 N N . GLY A 1 92 ? 19.466 0.359 -39.159 1.00 95.75 92 GLY A N 1
ATOM 691 C CA . GLY A 1 92 ? 20.934 0.344 -39.110 1.00 95.75 92 GLY A CA 1
ATOM 692 C C . GLY A 1 92 ? 21.574 1.288 -38.081 1.00 95.75 92 GLY A C 1
ATOM 693 O O . GLY A 1 92 ? 22.798 1.363 -38.005 1.00 95.75 92 GLY A O 1
ATOM 694 N N . GLN A 1 93 ? 20.779 1.981 -37.262 1.00 97.19 93 GLN A N 1
ATOM 695 C CA . GLN A 1 93 ? 21.243 2.884 -36.198 1.00 97.19 93 GLN A CA 1
ATOM 696 C C . GLN A 1 93 ? 21.426 2.110 -34.885 1.00 97.19 93 GLN A C 1
ATOM 698 O O . GLN A 1 93 ? 20.642 2.237 -33.943 1.00 97.19 93 GLN A O 1
ATOM 703 N N . THR A 1 94 ? 22.440 1.245 -34.840 1.00 96.00 94 THR A N 1
ATOM 704 C CA . THR A 1 94 ? 22.664 0.319 -33.716 1.00 96.00 94 THR A CA 1
ATOM 705 C C . THR A 1 94 ? 23.016 1.036 -32.412 1.00 96.00 94 THR A C 1
ATOM 707 O O . THR A 1 94 ? 22.467 0.700 -31.367 1.00 96.00 94 THR A O 1
ATOM 710 N N . ALA A 1 95 ? 23.853 2.074 -32.466 1.00 96.44 95 ALA A N 1
ATOM 711 C CA . ALA A 1 95 ? 24.267 2.820 -31.279 1.00 96.44 95 ALA A CA 1
ATOM 712 C C . ALA A 1 95 ? 23.097 3.565 -30.607 1.00 96.44 95 ALA A C 1
ATOM 714 O O . ALA A 1 95 ? 22.975 3.558 -29.381 1.00 96.44 95 ALA A O 1
ATOM 715 N N . GLU A 1 96 ? 22.213 4.204 -31.381 1.00 95.19 96 GLU A N 1
ATOM 716 C CA . GLU A 1 96 ? 20.999 4.816 -30.838 1.00 95.19 96 GLU A CA 1
ATOM 717 C C . GLU A 1 96 ? 20.008 3.766 -30.325 1.00 95.19 96 GLU A C 1
ATOM 719 O O . GLU A 1 96 ? 19.381 3.995 -29.289 1.00 95.19 96 GLU A O 1
ATOM 724 N N . ALA A 1 97 ? 19.878 2.620 -31.000 1.00 97.88 97 ALA A N 1
ATOM 725 C CA . ALA A 1 97 ? 19.025 1.529 -30.534 1.00 97.88 97 ALA A CA 1
ATOM 726 C C . ALA A 1 97 ? 19.434 1.052 -29.130 1.00 97.88 97 ALA A C 1
ATOM 728 O O . ALA A 1 97 ? 18.589 0.979 -28.239 1.00 97.88 97 ALA A O 1
ATOM 729 N N . ASP A 1 98 ? 20.733 0.847 -28.895 1.00 97.75 98 ASP A N 1
ATOM 730 C CA . ASP A 1 98 ? 21.251 0.409 -27.594 1.00 97.75 98 ASP A CA 1
ATOM 731 C C . ASP A 1 98 ? 20.967 1.427 -26.476 1.00 97.75 98 ASP A C 1
ATOM 733 O O . ASP A 1 98 ? 20.702 1.058 -25.327 1.00 97.75 98 ASP A O 1
ATOM 737 N N . ARG A 1 99 ? 20.963 2.730 -26.792 1.00 97.81 99 ARG A N 1
ATOM 738 C CA . ARG A 1 99 ? 20.569 3.774 -25.828 1.00 97.81 99 ARG A CA 1
ATOM 739 C C . ARG A 1 99 ? 19.104 3.633 -25.421 1.00 97.81 99 ARG A C 1
ATOM 741 O O . ARG A 1 99 ? 18.802 3.719 -24.231 1.00 97.81 99 ARG A O 1
ATOM 748 N N . PHE A 1 100 ? 18.206 3.404 -26.378 1.00 97.81 100 PHE A N 1
ATOM 749 C CA . PHE A 1 100 ? 16.782 3.212 -26.093 1.00 97.81 100 PHE A CA 1
ATOM 750 C C . PHE A 1 100 ? 16.500 1.900 -25.351 1.00 97.81 100 PHE A C 1
ATOM 752 O O . PHE A 1 100 ? 15.656 1.894 -24.457 1.00 97.81 100 PHE A O 1
ATOM 759 N N . ASP A 1 101 ? 17.254 0.834 -25.616 1.00 98.25 101 ASP A N 1
ATOM 760 C CA . ASP A 1 101 ? 17.166 -0.403 -24.830 1.00 98.25 101 ASP A CA 1
ATOM 761 C C . ASP A 1 101 ? 17.586 -0.194 -23.373 1.00 98.25 101 ASP A C 1
ATOM 763 O O . ASP A 1 101 ? 16.957 -0.720 -22.453 1.00 98.25 101 ASP A O 1
ATOM 767 N N . ASN A 1 102 ? 18.620 0.612 -23.128 1.00 98.06 102 ASN A N 1
ATOM 768 C CA . ASN A 1 102 ? 19.007 0.963 -21.763 1.00 98.06 102 ASN A CA 1
ATOM 769 C C . ASN A 1 102 ? 17.921 1.791 -21.058 1.00 98.06 102 ASN A C 1
ATOM 771 O O . ASN A 1 102 ? 17.640 1.546 -19.885 1.00 98.06 102 ASN A O 1
ATOM 775 N N . LEU A 1 103 ? 17.251 2.706 -21.767 1.00 98.00 103 LEU A N 1
ATOM 776 C CA . LEU A 1 103 ? 16.085 3.418 -21.229 1.00 98.00 103 LEU A CA 1
ATOM 777 C C . LEU A 1 103 ? 14.928 2.462 -20.914 1.00 98.00 103 LEU A C 1
ATOM 779 O O . LEU A 1 103 ? 14.311 2.589 -19.857 1.00 98.00 103 LEU A O 1
ATOM 783 N N . ALA A 1 104 ? 14.667 1.481 -21.783 1.00 98.38 104 ALA A N 1
ATOM 784 C CA . ALA A 1 104 ? 13.646 0.465 -21.550 1.00 98.38 104 ALA A CA 1
ATOM 785 C C . ALA A 1 104 ? 13.952 -0.368 -20.296 1.00 98.38 104 ALA A C 1
ATOM 787 O O . ALA A 1 104 ? 13.067 -0.571 -19.470 1.00 98.38 104 ALA A O 1
ATOM 788 N N . LYS A 1 105 ? 15.213 -0.776 -20.091 1.00 98.25 105 LYS A N 1
ATOM 789 C CA . LYS A 1 105 ? 15.648 -1.496 -18.880 1.00 98.25 105 LYS A CA 1
ATOM 790 C C . LYS A 1 105 ? 15.454 -0.674 -17.607 1.00 98.25 105 LYS A C 1
ATOM 792 O O . LYS A 1 105 ? 14.970 -1.206 -16.614 1.00 98.25 105 LYS A O 1
ATOM 797 N N . VAL A 1 106 ? 15.807 0.613 -17.629 1.00 98.25 106 VAL A N 1
ATOM 798 C CA . VAL A 1 106 ? 15.596 1.503 -16.475 1.00 98.25 106 VAL A CA 1
ATOM 799 C C . VAL A 1 106 ? 14.105 1.657 -16.178 1.00 98.25 106 VAL A C 1
ATOM 801 O O . VAL A 1 106 ? 13.706 1.575 -15.019 1.00 98.25 106 VAL A O 1
ATOM 804 N N . ALA A 1 107 ? 13.278 1.845 -17.208 1.00 97.88 107 ALA A N 1
ATOM 805 C CA . ALA A 1 107 ? 11.832 1.949 -17.051 1.00 97.88 107 ALA A CA 1
ATOM 806 C C . ALA A 1 107 ? 11.217 0.648 -16.503 1.00 97.88 107 ALA A C 1
ATOM 808 O O . ALA A 1 107 ? 10.426 0.715 -15.571 1.00 97.88 107 ALA A O 1
ATOM 809 N N . LEU A 1 108 ? 11.645 -0.525 -16.983 1.00 98.12 108 LEU A N 1
ATOM 810 C CA . LEU A 1 108 ? 11.239 -1.822 -16.421 1.00 98.12 108 LEU A CA 1
ATOM 811 C C . LEU A 1 108 ? 11.663 -1.978 -14.959 1.00 98.12 108 LEU A C 1
ATOM 813 O O . LEU A 1 108 ? 10.891 -2.467 -14.146 1.00 98.12 108 LEU A O 1
ATOM 817 N N . GLY A 1 109 ? 12.873 -1.537 -14.606 1.00 97.94 109 GLY A N 1
ATOM 818 C CA . GLY A 1 109 ? 13.329 -1.546 -13.217 1.00 97.94 109 GLY A CA 1
ATOM 819 C C . GLY A 1 109 ? 12.427 -0.713 -12.304 1.00 97.94 109 GLY A C 1
ATOM 820 O O . GLY A 1 109 ? 12.123 -1.141 -11.197 1.00 97.94 109 GLY A O 1
ATOM 821 N N . ARG A 1 110 ? 11.957 0.446 -12.784 1.00 97.94 110 ARG A N 1
ATOM 822 C CA . ARG A 1 110 ? 11.009 1.295 -12.046 1.00 97.94 110 ARG A CA 1
ATOM 823 C C . ARG A 1 110 ? 9.614 0.687 -11.974 1.00 97.94 110 ARG A C 1
ATOM 825 O O . ARG A 1 110 ? 9.034 0.700 -10.901 1.00 97.94 110 ARG A O 1
ATOM 832 N N . GLN A 1 111 ? 9.121 0.103 -13.067 1.00 98.00 111 GLN A N 1
ATOM 833 C CA . GLN A 1 111 ? 7.864 -0.649 -13.059 1.00 98.00 111 GLN A CA 1
ATOM 834 C C . GLN A 1 111 ? 7.895 -1.746 -11.989 1.00 98.00 111 GLN A C 1
ATOM 836 O O . GLN A 1 111 ? 7.008 -1.799 -11.151 1.00 98.00 111 GLN A O 1
ATOM 841 N N . LEU A 1 112 ? 8.937 -2.583 -11.990 1.00 97.69 112 LEU A N 1
ATOM 842 C CA . LEU A 1 112 ? 9.086 -3.685 -11.035 1.00 97.69 112 LEU A CA 1
ATOM 843 C C . LEU A 1 112 ? 9.225 -3.212 -9.586 1.00 97.69 112 LEU A C 1
ATOM 845 O O . LEU A 1 112 ? 8.927 -3.977 -8.674 1.00 97.69 112 LEU A O 1
ATOM 849 N N . GLN A 1 113 ? 9.746 -2.005 -9.367 1.00 97.75 113 GLN A N 1
ATOM 850 C CA . GLN A 1 113 ? 9.807 -1.424 -8.032 1.00 97.75 113 GLN A CA 1
ATOM 851 C C . GLN A 1 113 ? 8.406 -1.027 -7.566 1.00 97.75 113 GLN A C 1
ATOM 853 O O . GLN A 1 113 ? 7.989 -1.495 -6.515 1.00 97.75 113 GLN A O 1
ATOM 858 N N . SER A 1 114 ? 7.657 -0.285 -8.385 1.00 97.12 114 SER A N 1
ATOM 859 C CA . SER A 1 114 ? 6.279 0.099 -8.061 1.00 97.12 114 SER A CA 1
ATOM 860 C C . SER A 1 114 ? 5.354 -1.117 -7.906 1.00 97.12 114 SER A C 1
ATOM 862 O O . SER A 1 114 ? 4.544 -1.160 -6.995 1.00 97.12 114 SER A O 1
ATOM 864 N N . GLU A 1 115 ? 5.527 -2.176 -8.707 1.00 95.62 115 GLU A N 1
ATOM 865 C CA . GLU A 1 115 ? 4.780 -3.440 -8.540 1.00 95.62 115 GLU A CA 1
ATOM 866 C C . GLU A 1 115 ? 5.091 -4.187 -7.232 1.00 95.62 115 GLU A C 1
ATOM 868 O O . GLU A 1 115 ? 4.321 -5.058 -6.842 1.00 95.62 115 GLU A O 1
ATOM 873 N N . LYS A 1 116 ? 6.233 -3.917 -6.587 1.00 96.31 116 LYS A N 1
ATOM 874 C CA . LYS A 1 116 ? 6.566 -4.486 -5.269 1.00 96.31 116 LYS A CA 1
ATOM 875 C C . LYS A 1 116 ? 6.065 -3.630 -4.112 1.00 96.31 116 LYS A C 1
ATOM 877 O O . LYS A 1 116 ? 6.002 -4.140 -2.996 1.00 96.31 116 LYS A O 1
ATOM 882 N N . GLU A 1 117 ? 5.861 -2.342 -4.362 1.00 92.81 117 GLU A N 1
ATOM 883 C CA . GLU A 1 117 ? 5.400 -1.362 -3.377 1.00 92.81 117 GLU A CA 1
ATOM 884 C C . GLU A 1 117 ? 3.863 -1.357 -3.284 1.00 92.81 117 GLU A C 1
ATOM 886 O O . GLU A 1 117 ? 3.338 -1.207 -2.183 1.00 92.81 117 GLU A O 1
ATOM 891 N N . ALA A 1 118 ? 3.180 -1.682 -4.391 1.00 85.00 118 ALA A N 1
ATOM 892 C CA . ALA A 1 118 ? 1.755 -2.019 -4.453 1.00 85.00 118 ALA A CA 1
ATOM 893 C C . ALA A 1 118 ? 1.419 -3.336 -3.722 1.00 85.00 118 ALA A C 1
ATOM 895 O O . ALA A 1 118 ? 0.467 -3.325 -2.907 1.00 85.00 118 ALA A O 1
#